Protein AF-A0A5E4K160-F1 (afdb_monomer_lite)

Radius of gyration: 15.58 Å; chains: 1; bounding box: 38×39×38 Å

pLDDT: mean 80.23, std 12.06, range [43.12, 95.62]

Foldseek 3Di:
DDFDFDDVLLVVLDPDPLLRQLLRLLVPDDPVLLVVLLVQKDFAPVCPVVLVVQCPSVLVVLQVVVCVVVVHRLVPDPCNVVVCVVVVVVSSSVSSCCLVCVVRMDGNDDDPSNVVSNVSSVVSSVVVVVVVVVVD

Structure (mmCIF, N/CA/C/O backbone):
data_AF-A0A5E4K160-F1
#
_entry.id   AF-A0A5E4K160-F1
#
loop_
_atom_site.group_PDB
_atom_site.id
_atom_site.type_symbol
_atom_site.label_atom_id
_atom_site.label_alt_id
_atom_site.label_comp_id
_atom_site.label_asym_id
_atom_site.label_entity_id
_atom_site.label_seq_id
_atom_site.pdbx_PDB_ins_code
_atom_site.Cartn_x
_atom_site.Cartn_y
_atom_site.Cartn_z
_atom_site.occupancy
_atom_site.B_iso_or_equiv
_atom_site.auth_seq_id
_atom_site.auth_comp_id
_atom_site.auth_asym_id
_atom_site.auth_atom_id
_atom_site.pdbx_PDB_model_num
ATOM 1 N N . MET A 1 1 ? -14.727 -10.915 -6.398 1.00 43.16 1 MET A N 1
ATOM 2 C CA . MET A 1 1 ? -13.375 -10.334 -6.444 1.00 43.16 1 MET A CA 1
ATOM 3 C C . MET A 1 1 ? -12.453 -11.527 -6.562 1.00 43.16 1 MET A C 1
ATOM 5 O O . MET A 1 1 ? -12.515 -12.377 -5.680 1.00 43.16 1 MET A O 1
ATOM 9 N N . ASP A 1 2 ? -11.751 -11.673 -7.682 1.00 43.12 2 ASP A N 1
ATOM 10 C CA . ASP A 1 2 ? -10.877 -12.828 -7.884 1.00 43.12 2 ASP A CA 1
ATOM 11 C C . ASP A 1 2 ? -9.589 -12.595 -7.101 1.00 43.12 2 ASP A C 1
ATOM 13 O O . ASP A 1 2 ? -8.883 -11.610 -7.314 1.00 43.12 2 ASP A O 1
ATOM 17 N N . TRP A 1 3 ? -9.346 -13.473 -6.134 1.00 46.91 3 TRP A N 1
ATOM 18 C CA . TRP A 1 3 ? -8.138 -13.482 -5.322 1.00 46.91 3 TRP A CA 1
ATOM 19 C C . TRP A 1 3 ? -6.921 -13.657 -6.238 1.00 46.91 3 TRP A C 1
ATOM 21 O O . TRP A 1 3 ? -6.831 -14.655 -6.951 1.00 46.91 3 TRP A O 1
ATOM 31 N N . GLN A 1 4 ? -5.999 -12.692 -6.235 1.00 55.22 4 GLN A N 1
ATOM 32 C CA . GLN A 1 4 ? -4.723 -12.825 -6.936 1.00 55.22 4 GLN A CA 1
ATOM 33 C C . GLN A 1 4 ? -3.639 -13.201 -5.933 1.00 55.22 4 GLN A C 1
ATOM 35 O O . GLN A 1 4 ? -3.325 -12.426 -5.030 1.00 55.22 4 GLN A O 1
ATOM 40 N N . GLU A 1 5 ? -3.081 -14.401 -6.093 1.00 57.75 5 GLU A N 1
ATOM 41 C CA . GLU A 1 5 ? -1.931 -14.824 -5.300 1.00 57.75 5 GLU A CA 1
ATOM 42 C C . GLU A 1 5 ? -0.719 -13.919 -5.574 1.00 57.75 5 GLU A C 1
ATOM 44 O O . GLU A 1 5 ? -0.521 -13.477 -6.714 1.00 57.75 5 GLU A O 1
ATOM 49 N N . PRO A 1 6 ? 0.114 -13.648 -4.553 1.00 59.38 6 PRO A N 1
ATOM 50 C CA . PRO A 1 6 ? 1.381 -12.978 -4.779 1.00 59.38 6 PRO A CA 1
ATOM 51 C C . PRO A 1 6 ? 2.303 -13.805 -5.686 1.00 59.38 6 PRO A C 1
ATOM 53 O O . PRO A 1 6 ? 2.296 -15.039 -5.621 1.00 59.38 6 PRO A O 1
ATOM 56 N N . THR A 1 7 ? 3.113 -13.135 -6.504 1.00 63.59 7 THR A N 1
ATOM 57 C CA . THR A 1 7 ? 4.166 -13.769 -7.310 1.00 63.59 7 THR A CA 1
ATOM 58 C C . THR A 1 7 ? 5.250 -14.357 -6.403 1.00 63.59 7 THR A C 1
ATOM 60 O O . THR A 1 7 ? 5.343 -14.030 -5.218 1.00 63.59 7 THR A O 1
ATOM 63 N N . GLU A 1 8 ? 6.081 -15.255 -6.931 1.00 59.84 8 GLU A N 1
ATOM 64 C CA . GLU A 1 8 ? 7.193 -15.822 -6.156 1.00 59.84 8 GLU A CA 1
ATOM 65 C C . GLU A 1 8 ? 8.239 -14.753 -5.801 1.00 59.84 8 GLU A C 1
ATOM 67 O O . GLU A 1 8 ? 8.885 -14.826 -4.757 1.00 59.84 8 GLU A O 1
ATOM 72 N N . GLU A 1 9 ? 8.361 -13.725 -6.632 1.00 55.88 9 GLU A N 1
ATOM 73 C CA . GLU A 1 9 ? 9.199 -12.547 -6.434 1.00 55.88 9 GLU A CA 1
ATOM 74 C C . GLU A 1 9 ? 8.654 -11.671 -5.297 1.00 55.88 9 GLU A C 1
ATOM 76 O O . GLU A 1 9 ? 9.397 -11.360 -4.362 1.00 55.88 9 GLU A O 1
ATOM 81 N N . GLU A 1 10 ? 7.342 -11.405 -5.278 1.00 56.53 10 GLU A N 1
ATOM 82 C CA . GLU A 1 10 ? 6.667 -10.740 -4.158 1.00 56.53 10 GLU A CA 1
ATOM 83 C C . GLU A 1 10 ? 6.849 -11.560 -2.871 1.00 56.53 10 GLU A C 1
ATOM 85 O O . GLU A 1 10 ? 7.246 -11.015 -1.846 1.00 56.53 10 GLU A O 1
ATOM 90 N N . LYS A 1 11 ? 6.672 -12.890 -2.916 1.00 60.19 11 LYS A N 1
ATOM 91 C CA . LYS A 1 11 ? 6.919 -13.787 -1.767 1.00 60.19 11 LYS A CA 1
ATOM 92 C C . LYS A 1 11 ? 8.364 -13.752 -1.269 1.00 60.19 11 LYS A C 1
ATOM 94 O O . LYS A 1 11 ? 8.580 -13.918 -0.072 1.00 60.19 11 LYS A O 1
ATOM 99 N N . ARG A 1 12 ? 9.350 -13.535 -2.144 1.00 57.12 12 ARG A N 1
ATOM 100 C CA . ARG A 1 12 ? 10.767 -13.380 -1.760 1.00 57.12 12 ARG A CA 1
ATOM 101 C C . ARG A 1 12 ? 11.065 -12.008 -1.157 1.00 57.12 12 ARG A C 1
ATOM 103 O O . ARG A 1 12 ? 11.932 -11.914 -0.288 1.00 57.12 12 ARG A O 1
ATOM 110 N N . ALA A 1 13 ? 10.365 -10.963 -1.597 1.00 54.47 13 ALA A N 1
ATOM 111 C CA . ALA A 1 13 ? 10.455 -9.624 -1.018 1.00 54.47 13 ALA A CA 1
ATOM 112 C C . ALA A 1 13 ? 9.730 -9.533 0.339 1.00 54.47 13 ALA A C 1
ATOM 114 O O . ALA A 1 13 ? 10.163 -8.810 1.242 1.00 54.47 13 ALA A O 1
ATOM 115 N N . ILE A 1 14 ? 8.659 -10.313 0.502 1.00 60.59 14 ILE A N 1
ATOM 116 C CA . ILE A 1 14 ? 7.897 -10.463 1.736 1.00 60.59 14 ILE A CA 1
ATOM 117 C C . ILE A 1 14 ? 8.751 -11.172 2.795 1.00 60.59 14 ILE A C 1
ATOM 119 O O . ILE A 1 14 ? 8.982 -12.378 2.760 1.00 60.59 14 ILE A O 1
ATOM 123 N N . ARG A 1 15 ? 9.210 -10.405 3.787 1.00 61.38 15 ARG A N 1
ATOM 124 C CA . ARG A 1 15 ? 9.994 -10.927 4.922 1.00 61.38 15 ARG A CA 1
ATOM 125 C C . ARG A 1 15 ? 9.122 -11.485 6.050 1.00 61.38 15 ARG A C 1
ATOM 127 O O . ARG A 1 15 ? 9.649 -12.115 6.964 1.00 61.38 15 ARG A O 1
ATOM 134 N N . ASP A 1 16 ? 7.815 -11.238 6.004 1.00 69.62 16 ASP A N 1
ATOM 135 C CA . ASP A 1 16 ? 6.841 -11.617 7.027 1.00 69.62 16 ASP A CA 1
ATOM 136 C C . ASP A 1 16 ? 5.608 -12.234 6.360 1.00 69.62 16 ASP A C 1
ATOM 138 O O . ASP A 1 16 ? 4.959 -11.584 5.546 1.00 69.62 16 ASP A O 1
ATOM 142 N N . SER A 1 17 ? 5.253 -13.477 6.704 1.00 68.69 17 SER A N 1
ATOM 143 C CA . SER A 1 17 ? 4.098 -14.165 6.097 1.00 68.69 17 SER A CA 1
ATOM 144 C C . SER A 1 17 ? 2.798 -13.369 6.225 1.00 68.69 17 SER A C 1
ATOM 146 O O . SER A 1 17 ? 1.931 -13.478 5.358 1.00 68.69 17 SER A O 1
ATOM 148 N N . ARG A 1 18 ? 2.719 -12.502 7.243 1.00 73.06 18 ARG A N 1
ATOM 149 C CA . ARG A 1 18 ? 1.585 -11.612 7.507 1.00 73.06 18 ARG A CA 1
ATOM 150 C C . ARG A 1 18 ? 1.382 -10.529 6.458 1.00 73.06 18 ARG A C 1
ATOM 152 O O . ARG A 1 18 ? 0.323 -9.909 6.404 1.00 73.06 18 ARG A O 1
ATOM 159 N N . ASP A 1 19 ? 2.374 -10.304 5.604 1.00 77.31 19 ASP A N 1
ATOM 160 C CA . ASP A 1 19 ? 2.267 -9.367 4.493 1.00 77.31 19 ASP A CA 1
ATOM 161 C C . ASP A 1 19 ? 1.507 -9.986 3.301 1.00 77.31 19 ASP A C 1
ATOM 163 O O . ASP A 1 19 ? 0.864 -9.252 2.553 1.00 77.31 19 ASP A O 1
ATOM 167 N N . ILE A 1 20 ? 1.506 -11.320 3.140 1.00 76.06 20 ILE A N 1
ATOM 168 C CA . ILE A 1 20 ? 0.861 -12.020 2.008 1.00 76.06 20 ILE A CA 1
ATOM 169 C C . ILE A 1 20 ? -0.628 -11.654 1.868 1.00 76.06 20 ILE A C 1
ATOM 171 O O . ILE A 1 20 ? -1.037 -11.274 0.766 1.00 76.06 20 ILE A O 1
ATOM 175 N N . PRO A 1 21 ? -1.457 -11.710 2.931 1.00 78.94 21 PRO A N 1
ATOM 176 C CA . PRO A 1 21 ? -2.871 -11.360 2.814 1.00 78.94 21 PRO A CA 1
ATOM 177 C C . PRO A 1 21 ? -3.094 -9.878 2.497 1.00 78.94 21 PRO A C 1
ATOM 179 O O . PRO A 1 21 ? -3.963 -9.549 1.692 1.00 78.94 21 PRO A O 1
ATOM 182 N N . ILE A 1 22 ? -2.289 -8.978 3.076 1.00 84.06 22 ILE A N 1
ATOM 183 C CA . ILE A 1 22 ? -2.366 -7.533 2.803 1.00 84.06 22 ILE A CA 1
ATOM 184 C C . ILE A 1 22 ? -2.096 -7.270 1.317 1.00 84.06 22 ILE A C 1
ATOM 186 O O . ILE A 1 22 ? -2.809 -6.506 0.665 1.00 84.06 22 ILE A O 1
ATOM 190 N N . ILE A 1 23 ? -1.081 -7.936 0.771 1.00 80.62 23 ILE A N 1
ATOM 191 C CA . ILE A 1 23 ? -0.674 -7.819 -0.630 1.00 80.62 23 ILE A CA 1
ATOM 192 C C . ILE A 1 23 ? -1.772 -8.322 -1.557 1.00 80.62 23 ILE A C 1
ATOM 194 O O . ILE A 1 23 ? -2.133 -7.624 -2.504 1.00 80.62 23 ILE A O 1
ATOM 198 N N . ALA A 1 24 ? -2.355 -9.481 -1.250 1.00 79.88 24 ALA A N 1
ATOM 199 C CA . ALA A 1 24 ? -3.468 -10.034 -2.013 1.00 79.88 24 ALA A CA 1
ATOM 200 C C . ALA A 1 24 ? -4.675 -9.078 -2.048 1.00 79.88 24 ALA A C 1
ATOM 202 O O . ALA A 1 24 ? -5.237 -8.847 -3.120 1.00 79.88 24 ALA A O 1
ATOM 203 N N . VAL A 1 25 ? -5.029 -8.455 -0.913 1.00 86.69 25 VAL A N 1
ATOM 204 C CA . VAL A 1 25 ? -6.098 -7.440 -0.857 1.00 86.69 25 VAL A CA 1
ATOM 205 C C . VAL A 1 25 ? -5.766 -6.260 -1.770 1.00 86.69 25 VAL A C 1
ATOM 207 O O . VAL A 1 25 ? -6.571 -5.910 -2.630 1.00 86.69 25 VAL A O 1
ATOM 210 N N . ILE A 1 26 ? -4.566 -5.683 -1.656 1.00 87.19 26 ILE A N 1
ATOM 211 C CA . ILE A 1 26 ? -4.149 -4.522 -2.464 1.00 87.19 26 ILE A CA 1
ATOM 212 C C . ILE A 1 26 ? -4.122 -4.847 -3.966 1.00 87.19 26 ILE A C 1
ATOM 214 O O . ILE A 1 26 ? -4.466 -3.990 -4.786 1.00 87.19 26 ILE A O 1
ATOM 218 N N . LYS A 1 27 ? -3.737 -6.071 -4.344 1.00 81.31 27 LYS A N 1
ATOM 219 C CA . LYS A 1 27 ? -3.755 -6.541 -5.740 1.00 81.31 27 LYS A CA 1
ATOM 220 C C . LYS A 1 27 ? -5.169 -6.788 -6.261 1.00 81.31 27 LYS A C 1
ATOM 222 O O . LYS A 1 27 ? -5.415 -6.558 -7.441 1.00 81.31 27 LYS A O 1
ATOM 227 N N . GLY A 1 28 ? -6.093 -7.197 -5.394 1.00 84.25 28 GLY A N 1
ATOM 228 C CA . GLY A 1 28 ? -7.511 -7.354 -5.725 1.00 84.25 28 GLY A CA 1
ATOM 229 C C . GLY A 1 28 ? -8.253 -6.031 -5.958 1.00 84.25 28 GLY A C 1
ATOM 230 O O . GLY A 1 28 ? -9.327 -6.032 -6.564 1.00 84.25 28 GLY A O 1
ATOM 231 N N . LEU A 1 29 ? -7.696 -4.900 -5.510 1.00 87.56 29 LEU A N 1
ATOM 232 C CA . LEU A 1 29 ? -8.261 -3.572 -5.750 1.00 87.56 29 LEU A CA 1
ATOM 233 C C . LEU A 1 29 ? -8.058 -3.125 -7.204 1.00 87.56 29 LEU A C 1
ATOM 235 O O . LEU A 1 29 ? -6.968 -3.235 -7.769 1.00 87.56 29 LEU A O 1
ATOM 239 N N . SER A 1 30 ? -9.094 -2.516 -7.785 1.00 88.69 30 SER A N 1
ATOM 240 C CA . SER A 1 30 ? -8.964 -1.822 -9.068 1.00 88.69 30 SER A CA 1
ATOM 241 C C . SER A 1 30 ? -8.040 -0.603 -8.937 1.00 88.69 30 SER A C 1
ATOM 243 O O . SER A 1 30 ? -7.845 -0.056 -7.849 1.00 88.69 30 SER A O 1
ATOM 245 N N . CYS A 1 31 ? -7.492 -0.114 -10.054 1.00 84.06 31 CYS A N 1
ATOM 246 C CA . CYS A 1 31 ? -6.714 1.132 -10.047 1.00 84.06 31 CYS A CA 1
ATOM 247 C C . CYS A 1 31 ? -7.519 2.330 -9.517 1.00 84.06 31 CYS A C 1
ATOM 249 O O . CYS A 1 31 ? -6.953 3.229 -8.903 1.00 84.06 31 CYS A O 1
ATOM 251 N N . GLU A 1 32 ? -8.830 2.349 -9.753 1.00 89.94 32 GLU A N 1
ATOM 252 C CA . GLU A 1 32 ? -9.730 3.399 -9.271 1.00 89.94 32 GLU A CA 1
ATOM 253 C C . GLU A 1 32 ? -9.910 3.319 -7.754 1.00 89.94 32 GLU A C 1
ATOM 255 O O . GLU A 1 32 ? -9.795 4.338 -7.074 1.00 89.94 32 GLU A O 1
ATOM 260 N N . ASP A 1 33 ? -10.104 2.110 -7.221 1.00 92.00 33 ASP A N 1
ATOM 261 C CA . ASP A 1 33 ? -10.221 1.872 -5.783 1.00 92.00 33 ASP A CA 1
ATOM 262 C C . ASP A 1 33 ? -8.926 2.232 -5.053 1.00 92.00 33 ASP A C 1
ATOM 264 O O . ASP A 1 33 ? -8.967 2.936 -4.044 1.00 92.00 33 ASP A O 1
ATOM 268 N N . ARG A 1 34 ? -7.768 1.796 -5.573 1.00 90.75 34 ARG A N 1
ATOM 269 C CA . ARG A 1 34 ? -6.461 2.115 -4.975 1.00 90.75 34 ARG A CA 1
ATOM 270 C C . ARG A 1 34 ? -6.241 3.613 -4.883 1.00 90.75 34 ARG A C 1
ATOM 272 O O . ARG A 1 34 ? -5.907 4.105 -3.806 1.00 90.75 34 ARG A O 1
ATOM 279 N N . LYS A 1 35 ? -6.502 4.333 -5.974 1.00 90.19 35 LYS A N 1
ATOM 280 C CA . LYS A 1 35 ? -6.392 5.789 -6.007 1.00 90.19 35 LYS A CA 1
ATOM 281 C C . LYS A 1 35 ? -7.348 6.452 -5.017 1.00 90.19 35 LYS A C 1
ATOM 283 O O . LYS A 1 35 ? -6.939 7.315 -4.246 1.00 90.19 35 LYS A O 1
ATOM 288 N N . LEU A 1 36 ? -8.610 6.029 -5.005 1.00 93.19 36 LEU A N 1
ATOM 289 C CA . LEU A 1 36 ? -9.627 6.583 -4.115 1.00 93.19 36 LEU A CA 1
ATOM 290 C C . LEU A 1 36 ? -9.261 6.385 -2.637 1.00 93.19 36 LEU A C 1
ATOM 292 O O . LEU A 1 36 ? -9.413 7.309 -1.835 1.00 93.19 36 LEU A O 1
ATOM 296 N N . ILE A 1 37 ? -8.734 5.213 -2.277 1.00 94.25 37 ILE A N 1
ATOM 297 C CA . ILE A 1 37 ? -8.247 4.941 -0.922 1.00 94.25 37 ILE A CA 1
ATOM 298 C C . ILE A 1 37 ? -7.005 5.785 -0.626 1.00 94.25 37 ILE A C 1
ATOM 300 O O . ILE A 1 37 ? -6.956 6.428 0.420 1.00 94.25 37 ILE A O 1
ATOM 304 N N . TYR A 1 38 ? -6.038 5.828 -1.545 1.00 92.75 38 TYR A N 1
ATOM 305 C CA . TYR A 1 38 ? -4.792 6.585 -1.409 1.00 92.75 38 TYR A CA 1
ATOM 306 C C . TYR A 1 38 ? -5.031 8.077 -1.152 1.00 92.75 38 TYR A C 1
ATOM 308 O O . TYR A 1 38 ? -4.390 8.657 -0.273 1.00 92.75 38 TYR A O 1
ATOM 316 N N . ASP A 1 39 ? -5.964 8.685 -1.886 1.00 93.25 39 ASP A N 1
ATOM 317 C CA . ASP A 1 39 ? -6.335 10.097 -1.742 1.00 93.25 39 ASP A CA 1
ATOM 318 C C . ASP A 1 39 ? -7.090 10.363 -0.424 1.00 93.25 39 ASP A C 1
ATOM 320 O O . ASP A 1 39 ? -7.080 11.478 0.104 1.00 93.25 39 ASP A O 1
ATOM 324 N N . SER A 1 40 ? -7.717 9.328 0.140 1.00 95.62 40 SER A N 1
ATOM 325 C CA . SER A 1 40 ? -8.513 9.399 1.369 1.00 95.62 40 SER A CA 1
ATOM 326 C C . SER A 1 40 ? -7.695 9.260 2.652 1.00 95.62 40 SER A C 1
ATOM 328 O O . SER A 1 40 ? -8.217 9.530 3.737 1.00 95.62 40 SER A O 1
ATOM 330 N N . ILE A 1 41 ? -6.423 8.870 2.545 1.00 94.75 41 ILE A N 1
ATOM 331 C CA . ILE A 1 41 ? -5.541 8.613 3.685 1.00 94.75 41 ILE A CA 1
ATOM 332 C C . ILE A 1 41 ? -4.213 9.366 3.564 1.00 94.75 41 ILE A C 1
AT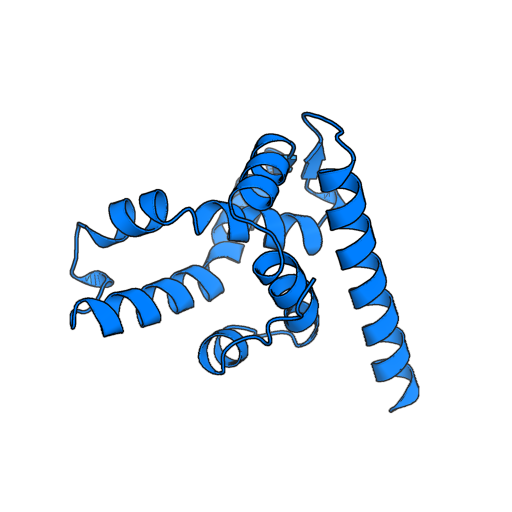OM 334 O O . ILE A 1 41 ? -3.720 9.663 2.473 1.00 94.75 41 ILE A O 1
ATOM 338 N N . ALA A 1 42 ? -3.590 9.650 4.700 1.00 94.06 42 ALA A N 1
ATOM 339 C CA . ALA A 1 42 ? -2.213 10.123 4.760 1.00 94.06 42 ALA A CA 1
ATOM 340 C C . ALA A 1 42 ? -1.460 9.490 5.920 1.00 94.06 42 ALA A C 1
ATOM 342 O O . ALA A 1 42 ? -2.052 9.095 6.917 1.00 94.06 42 ALA A O 1
ATOM 343 N N . VAL A 1 43 ? -0.141 9.410 5.785 1.00 93.25 43 VAL A N 1
ATOM 344 C CA . VAL A 1 43 ? 0.726 9.061 6.907 1.00 93.25 43 VAL A CA 1
ATOM 345 C C . VAL A 1 43 ? 0.791 10.279 7.822 1.00 93.25 43 VAL A C 1
ATOM 347 O O . VAL A 1 43 ? 0.948 11.403 7.342 1.00 93.25 43 VAL A O 1
ATOM 350 N N . LYS A 1 44 ? 0.627 10.086 9.135 1.00 95.31 44 LYS A N 1
ATOM 351 C CA . LYS A 1 44 ? 0.810 11.200 10.073 1.00 95.31 44 LYS A CA 1
ATOM 352 C C . LYS A 1 44 ? 2.259 11.675 9.996 1.00 95.31 44 LYS A C 1
ATOM 354 O O . LYS A 1 44 ? 3.176 10.860 9.905 1.00 95.31 44 LYS A O 1
ATOM 359 N N . SER A 1 45 ? 2.463 12.988 10.041 1.00 93.50 45 SER A N 1
ATOM 360 C CA . SER A 1 45 ? 3.758 13.623 9.760 1.00 93.50 45 SER A CA 1
ATOM 361 C C . SER A 1 45 ? 4.941 13.055 10.560 1.00 93.50 45 SER A C 1
ATOM 363 O O . SER A 1 45 ? 6.048 12.936 10.038 1.00 93.50 45 SER A O 1
ATOM 365 N N . GLU A 1 46 ? 4.709 12.641 11.805 1.00 95.44 46 GLU A N 1
ATOM 366 C CA . GLU A 1 46 ? 5.703 12.051 12.702 1.00 95.44 46 GLU A CA 1
ATOM 367 C C . GLU A 1 46 ? 6.200 10.665 12.251 1.00 95.44 46 GLU A C 1
ATOM 369 O O . GLU A 1 46 ? 7.260 10.221 12.695 1.00 95.44 46 GLU A O 1
ATOM 374 N N . TYR A 1 47 ? 5.478 10.002 11.343 1.00 93.62 47 TYR A N 1
ATOM 375 C CA . TYR A 1 47 ? 5.809 8.680 10.809 1.00 93.62 47 TYR A CA 1
ATOM 376 C C . TYR A 1 47 ? 6.296 8.704 9.355 1.00 93.62 47 TYR A C 1
ATOM 378 O O . TYR A 1 47 ? 6.654 7.655 8.829 1.00 93.62 47 TYR A O 1
ATOM 386 N N . GLU A 1 48 ? 6.398 9.867 8.706 1.00 87.69 48 GLU A N 1
ATOM 387 C CA . GLU A 1 48 ? 6.855 9.971 7.307 1.00 87.69 48 GLU A CA 1
ATOM 388 C C . GLU A 1 48 ? 8.248 9.348 7.093 1.00 87.69 48 GLU A C 1
ATOM 390 O O . GLU A 1 48 ? 8.481 8.623 6.130 1.00 87.69 48 GLU A O 1
ATOM 395 N N . THR A 1 49 ? 9.178 9.539 8.036 1.00 85.94 49 THR A N 1
ATOM 396 C CA . THR A 1 49 ? 10.521 8.928 7.943 1.00 85.94 49 THR A CA 1
ATOM 397 C C . THR A 1 49 ? 10.481 7.400 8.044 1.00 85.94 49 THR A C 1
ATOM 399 O O . THR A 1 49 ? 11.290 6.716 7.420 1.00 85.94 49 THR A O 1
ATOM 402 N N . ASP A 1 50 ? 9.567 6.859 8.846 1.00 85.44 50 ASP A N 1
ATOM 403 C CA . ASP A 1 50 ? 9.373 5.416 8.994 1.00 85.44 50 ASP A CA 1
ATOM 404 C C . ASP A 1 50 ? 8.698 4.826 7.749 1.00 85.44 50 ASP A C 1
ATOM 406 O O . ASP A 1 50 ? 9.180 3.843 7.185 1.00 85.44 50 ASP A O 1
ATOM 410 N N . PHE A 1 51 ? 7.664 5.499 7.238 1.00 85.25 51 PHE A N 1
ATOM 411 C CA . PHE A 1 51 ? 7.015 5.160 5.976 1.00 85.25 51 PHE A CA 1
ATOM 412 C C . PHE A 1 51 ? 8.024 5.038 4.832 1.00 85.25 51 PHE A C 1
ATOM 414 O O . PHE A 1 51 ? 8.047 4.001 4.172 1.00 85.25 51 PHE A O 1
ATOM 421 N N . MET A 1 52 ? 8.919 6.016 4.655 1.00 79.00 52 MET A N 1
ATOM 422 C CA . MET A 1 52 ? 9.946 5.971 3.603 1.00 79.00 52 MET A CA 1
ATOM 423 C C . MET A 1 52 ? 10.866 4.744 3.703 1.00 79.00 52 MET A C 1
ATOM 425 O O . MET A 1 52 ? 11.239 4.177 2.681 1.00 79.00 52 MET A O 1
ATOM 429 N N . LYS A 1 53 ? 11.194 4.279 4.915 1.00 75.50 53 LYS A N 1
ATOM 430 C CA . LYS A 1 53 ? 12.022 3.071 5.119 1.00 75.50 53 LYS A CA 1
ATOM 431 C C . LYS A 1 53 ? 11.274 1.776 4.816 1.00 75.50 53 LYS A C 1
ATOM 433 O O . LYS A 1 53 ? 11.887 0.766 4.494 1.00 75.50 53 LYS A O 1
ATOM 438 N N . THR A 1 54 ? 9.950 1.800 4.919 1.00 69.88 54 THR A N 1
ATOM 439 C CA . THR A 1 54 ? 9.100 0.619 4.708 1.00 69.88 54 THR A CA 1
ATOM 440 C C . THR A 1 54 ? 8.848 0.348 3.217 1.00 69.88 54 THR A C 1
ATOM 442 O O . THR A 1 54 ? 8.267 -0.674 2.862 1.00 69.88 54 THR A O 1
ATOM 445 N N . GLN A 1 55 ? 9.297 1.249 2.333 1.00 68.69 55 GLN A N 1
ATOM 446 C CA . GLN A 1 55 ? 9.109 1.164 0.881 1.00 68.69 55 GLN A CA 1
ATOM 447 C C . GLN A 1 55 ? 10.064 0.175 0.191 1.00 68.69 55 GLN A C 1
ATOM 449 O O . GLN A 1 55 ? 9.786 -0.237 -0.933 1.00 68.69 55 GLN A O 1
ATOM 454 N N . GLU A 1 56 ? 11.163 -0.226 0.845 1.00 64.06 56 GLU A N 1
ATOM 455 C CA . GLU A 1 56 ? 12.237 -1.015 0.217 1.00 64.06 56 GLU A CA 1
ATOM 456 C C . GLU A 1 56 ? 11.757 -2.310 -0.465 1.00 64.06 56 GLU A C 1
ATOM 458 O O . GLU A 1 56 ? 12.075 -2.484 -1.639 1.00 64.06 56 GLU A O 1
ATOM 463 N N . PRO A 1 57 ? 10.958 -3.198 0.164 1.00 66.06 57 PRO A N 1
ATOM 464 C CA . PRO A 1 57 ? 10.637 -4.497 -0.439 1.00 66.06 57 PRO A CA 1
ATOM 465 C C . PRO A 1 57 ? 9.882 -4.393 -1.766 1.00 66.06 57 PRO A C 1
ATOM 467 O O . PRO A 1 57 ? 10.090 -5.191 -2.672 1.00 66.06 57 PRO A O 1
ATOM 470 N N . TRP A 1 58 ? 9.023 -3.388 -1.895 1.00 67.44 58 TRP A N 1
ATOM 471 C CA . TRP A 1 58 ? 8.206 -3.213 -3.085 1.00 67.44 58 TRP A CA 1
ATOM 472 C C . TRP A 1 58 ? 8.884 -2.397 -4.182 1.00 67.44 58 TRP A C 1
ATOM 474 O O . TRP A 1 58 ? 8.613 -2.600 -5.364 1.00 67.44 58 TRP A O 1
ATOM 484 N N . ILE A 1 59 ? 9.772 -1.475 -3.800 1.00 71.62 59 ILE A N 1
ATOM 485 C CA . ILE A 1 59 ? 10.675 -0.834 -4.756 1.00 71.62 59 ILE A CA 1
ATOM 486 C C . ILE A 1 59 ? 11.532 -1.910 -5.427 1.00 71.62 59 ILE A C 1
ATOM 488 O O . ILE A 1 59 ? 11.704 -1.861 -6.639 1.00 71.62 59 ILE A O 1
ATOM 492 N N . GLU A 1 60 ? 12.030 -2.895 -4.673 1.00 72.62 60 GLU A N 1
ATOM 493 C CA . GLU A 1 60 ? 12.818 -4.004 -5.227 1.00 72.62 60 GLU A CA 1
ATOM 494 C C . GLU A 1 60 ? 11.999 -4.932 -6.144 1.00 72.62 60 GLU A C 1
ATOM 496 O O . GLU A 1 60 ? 12.496 -5.355 -7.191 1.00 72.62 60 GLU A O 1
ATOM 501 N N . ASP A 1 61 ? 10.730 -5.195 -5.820 1.00 72.25 61 ASP A N 1
ATOM 502 C CA . ASP A 1 61 ? 9.823 -5.940 -6.708 1.00 72.25 61 ASP A CA 1
ATOM 503 C C . ASP A 1 61 ? 9.585 -5.188 -8.029 1.00 72.25 61 ASP A C 1
ATOM 505 O O . ASP A 1 61 ? 9.790 -5.728 -9.119 1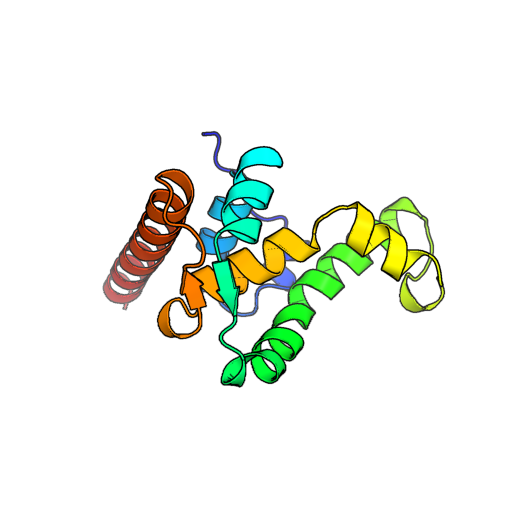.00 72.25 61 ASP A O 1
ATOM 509 N N . PHE A 1 62 ? 9.283 -3.887 -7.951 1.00 77.06 62 PHE A N 1
ATOM 510 C CA . PHE A 1 62 ? 9.116 -3.070 -9.151 1.00 77.06 62 PHE A CA 1
ATOM 511 C C . PHE A 1 62 ? 10.416 -2.932 -9.951 1.00 77.06 62 PHE A C 1
ATOM 513 O O . PHE A 1 62 ? 10.371 -2.961 -11.178 1.00 77.06 62 PHE A O 1
ATOM 520 N N . LYS A 1 63 ? 11.578 -2.824 -9.294 1.00 78.69 63 LYS A N 1
ATOM 521 C CA . LYS A 1 63 ? 12.893 -2.867 -9.955 1.00 78.69 63 LYS A CA 1
ATOM 522 C C . LYS A 1 63 ? 13.075 -4.157 -10.742 1.00 78.69 63 LYS A C 1
ATOM 524 O O . LYS A 1 63 ? 13.493 -4.101 -11.894 1.00 78.69 63 LYS A O 1
ATOM 529 N N . THR A 1 64 ? 12.732 -5.294 -10.147 1.00 78.44 64 THR A N 1
ATOM 530 C CA . THR A 1 64 ? 12.840 -6.602 -10.803 1.00 78.44 64 THR A CA 1
ATOM 531 C C . THR A 1 64 ? 11.954 -6.646 -12.047 1.00 78.44 64 THR A C 1
ATOM 533 O O . THR A 1 64 ? 12.458 -6.836 -13.153 1.00 78.44 64 THR A O 1
ATOM 536 N N . TYR A 1 65 ? 10.662 -6.341 -11.901 1.00 77.81 65 TYR A N 1
ATOM 537 C CA . TYR A 1 65 ? 9.712 -6.317 -13.019 1.00 77.81 65 TYR A CA 1
ATOM 538 C C . TYR A 1 65 ? 10.094 -5.310 -14.115 1.00 77.81 65 TYR A C 1
ATOM 540 O O . TYR A 1 65 ? 9.999 -5.591 -15.314 1.00 77.81 65 TYR A O 1
ATOM 548 N N . TRP A 1 66 ? 10.515 -4.107 -13.725 1.00 86.56 66 TRP A N 1
ATOM 549 C CA . TRP A 1 66 ? 10.929 -3.072 -14.665 1.00 86.56 66 TRP A CA 1
ATOM 550 C C . TRP A 1 66 ? 12.175 -3.511 -15.435 1.00 86.56 66 TRP A C 1
ATOM 552 O O . TRP A 1 66 ? 12.198 -3.383 -16.660 1.00 86.56 66 TRP A O 1
ATOM 562 N N . GLY A 1 67 ? 13.170 -4.074 -14.742 1.00 85.62 67 GLY A N 1
ATOM 563 C CA . GLY A 1 67 ? 14.414 -4.536 -15.350 1.00 85.62 67 GLY A CA 1
ATOM 564 C C . GLY A 1 67 ? 14.227 -5.733 -16.279 1.00 85.62 67 GLY A C 1
ATOM 565 O O . GLY A 1 67 ? 14.862 -5.792 -17.332 1.00 85.62 67 GLY A O 1
ATOM 566 N N . GLU A 1 68 ? 13.302 -6.641 -15.962 1.00 83.31 68 GLU A N 1
ATOM 567 C CA . GLU A 1 68 ? 12.904 -7.733 -16.858 1.00 83.31 68 GLU A CA 1
ATOM 568 C C . GLU A 1 68 ? 12.278 -7.211 -18.158 1.00 83.31 68 GLU A C 1
ATOM 570 O O . GLU A 1 68 ? 12.638 -7.681 -19.238 1.00 83.31 68 GLU A O 1
ATOM 575 N N . ASN A 1 69 ? 11.396 -6.210 -18.069 1.00 83.75 69 ASN A N 1
ATOM 576 C CA . ASN A 1 69 ? 10.720 -5.632 -19.234 1.00 83.75 69 ASN A CA 1
ATOM 577 C C . ASN A 1 69 ? 11.628 -4.763 -20.111 1.00 83.75 69 ASN A C 1
ATOM 579 O O . ASN A 1 69 ? 11.486 -4.768 -21.332 1.00 83.75 69 ASN A O 1
ATOM 583 N N . HIS A 1 70 ? 12.536 -4.002 -19.500 1.00 83.25 70 HIS A N 1
ATOM 584 C CA . HIS A 1 70 ? 13.416 -3.070 -20.212 1.00 83.25 70 HIS A CA 1
ATOM 585 C C . HIS A 1 70 ? 14.784 -3.678 -20.541 1.00 83.25 70 HIS A C 1
ATOM 587 O O . HIS A 1 70 ? 15.586 -3.045 -21.226 1.00 83.25 70 HIS A O 1
ATOM 593 N N . HIS A 1 71 ? 15.051 -4.905 -20.078 1.00 88.00 71 HIS A N 1
ATOM 594 C CA . HIS A 1 71 ? 16.340 -5.593 -20.205 1.00 88.00 71 HIS A CA 1
ATOM 595 C C . HIS A 1 71 ? 17.525 -4.739 -19.725 1.00 88.00 71 HIS A C 1
ATOM 597 O O . HIS A 1 71 ? 18.609 -4.762 -20.312 1.00 88.00 71 HIS A O 1
ATOM 603 N N . GLN A 1 72 ? 17.309 -3.974 -18.656 1.00 86.62 72 GLN A N 1
ATOM 604 C CA . GLN A 1 72 ? 18.255 -2.999 -18.123 1.00 86.62 72 GLN A CA 1
ATOM 605 C C . GLN A 1 72 ? 18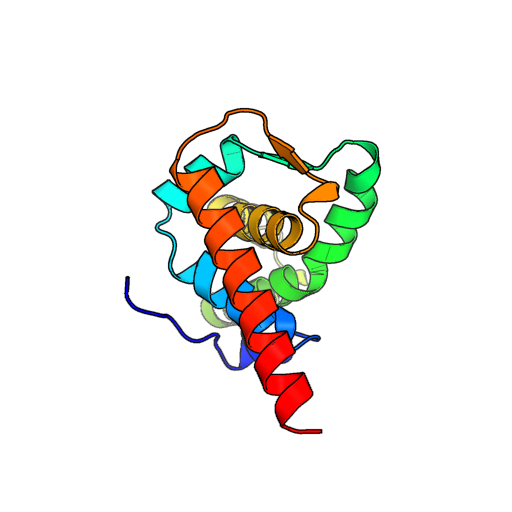.204 -2.999 -16.593 1.00 86.62 72 GLN A C 1
ATOM 607 O O . GLN A 1 72 ? 17.135 -3.173 -16.015 1.00 86.62 72 GLN A O 1
ATOM 612 N N . ASP A 1 73 ? 19.344 -2.771 -15.930 1.00 85.31 73 ASP A N 1
ATOM 613 C CA . ASP A 1 73 ? 19.354 -2.516 -14.486 1.00 85.31 73 ASP A CA 1
ATOM 614 C C . ASP A 1 73 ? 18.639 -1.177 -14.203 1.00 85.31 73 ASP A C 1
ATOM 616 O O . ASP A 1 73 ? 19.076 -0.128 -14.697 1.00 85.31 73 ASP A O 1
ATOM 620 N N . PRO A 1 74 ? 17.548 -1.170 -13.419 1.00 82.06 74 PRO A N 1
ATOM 621 C CA . PRO A 1 74 ? 16.824 0.057 -13.104 1.00 82.06 74 PRO A CA 1
ATOM 622 C C . PRO A 1 74 ? 17.668 1.087 -12.345 1.00 82.06 74 PRO A C 1
ATOM 624 O O . PRO A 1 74 ? 17.376 2.280 -12.409 1.00 82.06 74 PRO A O 1
ATOM 627 N N . SER A 1 75 ? 18.723 0.650 -11.649 1.00 82.19 75 SER A N 1
ATOM 628 C CA . SER A 1 75 ? 19.658 1.523 -10.924 1.00 82.19 75 SER A CA 1
ATOM 629 C C . SER A 1 75 ? 20.469 2.417 -11.865 1.00 82.19 75 SER A C 1
ATOM 631 O O . SER A 1 75 ? 20.903 3.498 -11.464 1.00 82.19 75 SER A O 1
ATOM 633 N N . ASP A 1 76 ? 20.626 1.987 -13.118 1.00 83.31 76 ASP A N 1
ATOM 634 C CA . ASP A 1 76 ? 21.356 2.699 -14.165 1.00 83.31 76 ASP A CA 1
ATOM 635 C C . ASP A 1 76 ? 20.431 3.558 -15.047 1.00 83.31 76 ASP A C 1
ATOM 637 O O . ASP A 1 76 ? 20.898 4.224 -15.975 1.00 83.31 76 ASP A O 1
ATOM 641 N N . SER A 1 77 ? 19.115 3.555 -14.785 1.00 80.44 77 SER A N 1
ATOM 642 C CA . SER A 1 77 ? 18.128 4.287 -15.582 1.00 80.44 77 SER A CA 1
ATOM 643 C C . SER A 1 77 ? 17.588 5.526 -14.857 1.00 80.44 77 SER A C 1
ATOM 645 O O . SER A 1 77 ? 16.896 5.396 -13.844 1.00 80.44 77 SER A O 1
ATOM 647 N N . PRO A 1 78 ? 17.784 6.746 -15.396 1.00 82.06 78 PRO A N 1
ATOM 648 C CA . PRO A 1 78 ? 17.115 7.939 -14.877 1.00 82.06 78 PRO A CA 1
ATOM 649 C C . PRO A 1 78 ? 15.589 7.909 -15.094 1.00 82.06 78 PRO A C 1
ATOM 651 O O . PRO A 1 78 ? 14.869 8.708 -14.495 1.00 82.06 78 PRO A O 1
ATOM 654 N N . GLU A 1 79 ? 15.085 7.002 -15.936 1.00 83.06 79 GLU A N 1
ATOM 655 C CA . GLU A 1 79 ? 13.665 6.870 -16.279 1.00 83.06 79 GLU A CA 1
ATOM 656 C C . GLU A 1 79 ? 12.895 6.037 -15.246 1.00 83.06 79 GLU A C 1
ATOM 658 O O . GLU A 1 79 ? 11.706 6.281 -15.042 1.00 83.06 79 GLU A O 1
ATOM 663 N N . PHE A 1 80 ? 13.581 5.156 -14.503 1.00 83.88 80 PHE A N 1
ATOM 664 C CA . PHE A 1 80 ? 12.970 4.277 -13.500 1.00 83.88 80 PHE A CA 1
ATOM 665 C C . PHE A 1 80 ? 12.094 5.038 -12.498 1.00 83.88 80 PHE A C 1
ATOM 667 O O . PHE A 1 80 ? 10.963 4.644 -12.225 1.00 83.88 80 PHE A O 1
ATOM 674 N N . GLY A 1 81 ? 12.595 6.160 -11.968 1.00 78.19 81 GLY A N 1
ATOM 675 C CA . GLY A 1 81 ? 11.854 6.961 -10.992 1.00 78.19 81 GLY A CA 1
ATOM 676 C C . GLY A 1 81 ? 10.561 7.547 -11.565 1.00 78.19 81 GLY A C 1
ATOM 677 O O . GLY A 1 81 ? 9.533 7.548 -10.889 1.00 78.19 81 GLY A O 1
ATOM 678 N N . ASN A 1 82 ? 10.586 7.998 -12.821 1.00 81.19 82 ASN A N 1
ATOM 679 C CA . ASN A 1 82 ? 9.391 8.507 -13.493 1.00 81.19 82 ASN A CA 1
ATOM 680 C C . ASN A 1 82 ? 8.412 7.374 -13.801 1.00 81.19 82 ASN A C 1
ATOM 682 O O . ASN A 1 82 ? 7.218 7.525 -13.554 1.00 81.19 82 ASN A O 1
ATOM 686 N N . ASP A 1 83 ? 8.900 6.232 -14.279 1.00 80.19 83 ASP A N 1
ATOM 687 C CA . ASP A 1 83 ? 8.069 5.068 -14.587 1.00 80.19 83 ASP A CA 1
ATOM 688 C C . ASP A 1 83 ? 7.407 4.487 -13.342 1.00 80.19 83 ASP A C 1
ATOM 690 O O . ASP A 1 83 ? 6.239 4.107 -13.382 1.00 80.19 83 ASP A O 1
ATOM 694 N N . PHE A 1 84 ? 8.112 4.490 -12.215 1.00 77.50 84 PHE A N 1
ATOM 695 C CA . PHE A 1 84 ? 7.586 4.083 -10.919 1.00 77.50 84 PHE A CA 1
ATOM 696 C C . PHE A 1 84 ? 6.477 4.999 -10.398 1.00 77.50 84 PHE A C 1
ATOM 698 O O . PHE A 1 84 ? 5.489 4.552 -9.813 1.00 77.50 84 PHE A O 1
ATOM 705 N N . VAL A 1 85 ? 6.619 6.307 -10.611 1.00 71.88 85 VAL A N 1
ATOM 706 C CA . VAL A 1 85 ? 5.553 7.255 -10.283 1.00 71.88 85 VAL A CA 1
ATOM 707 C C . VAL A 1 85 ? 4.380 7.065 -11.249 1.00 71.88 85 VAL A C 1
ATOM 709 O O . VAL A 1 85 ? 3.231 6.986 -10.824 1.00 71.88 85 VAL A O 1
ATOM 712 N N . ASN A 1 86 ? 4.644 6.919 -12.545 1.00 72.94 86 ASN A N 1
ATOM 713 C CA . ASN A 1 86 ? 3.609 6.780 -13.570 1.00 72.94 86 ASN A CA 1
ATOM 714 C C . ASN A 1 86 ? 2.830 5.461 -13.475 1.00 72.94 86 ASN A C 1
ATOM 716 O O . ASN A 1 86 ? 1.637 5.436 -13.785 1.00 72.94 86 ASN A O 1
ATOM 720 N N . SER A 1 87 ? 3.467 4.386 -13.009 1.00 68.81 87 SER A N 1
ATOM 721 C CA . SER A 1 87 ? 2.833 3.083 -12.786 1.00 68.81 87 SER A CA 1
ATOM 722 C C . SER A 1 87 ? 1.826 3.099 -11.633 1.00 68.81 87 SER A C 1
ATOM 724 O O . SER A 1 87 ? 1.016 2.181 -11.514 1.00 68.81 87 SER A O 1
ATOM 726 N N . ARG A 1 88 ? 1.837 4.160 -10.810 1.00 72.06 88 ARG A N 1
ATOM 727 C CA . ARG A 1 88 ? 1.024 4.297 -9.592 1.00 72.06 88 ARG A CA 1
ATOM 728 C C . ARG A 1 88 ? 1.281 3.209 -8.557 1.00 72.06 88 ARG A C 1
ATOM 730 O O . ARG A 1 88 ? 0.487 3.020 -7.637 1.00 72.06 88 ARG A O 1
ATOM 737 N N . GLU A 1 89 ? 2.424 2.539 -8.647 1.00 70.94 89 GLU A N 1
ATOM 738 C CA . GLU A 1 89 ? 2.856 1.583 -7.628 1.00 70.94 89 GLU A CA 1
ATOM 739 C C . GLU A 1 89 ? 3.062 2.284 -6.274 1.00 70.94 89 GLU A C 1
ATOM 741 O O . GLU A 1 89 ? 2.788 1.699 -5.227 1.00 70.94 89 GLU A O 1
ATOM 746 N N . TYR A 1 90 ? 3.366 3.591 -6.285 1.00 72.56 90 TYR A N 1
ATOM 747 C CA . TYR A 1 90 ? 3.393 4.435 -5.085 1.00 72.56 90 TYR A CA 1
ATOM 748 C C . TYR A 1 90 ? 2.090 4.412 -4.265 1.00 72.56 90 TYR A C 1
ATOM 750 O O . TYR A 1 90 ? 2.132 4.587 -3.043 1.00 72.56 90 TYR A O 1
ATOM 758 N N . GLU A 1 91 ? 0.936 4.175 -4.902 1.00 84.38 91 GLU A N 1
ATOM 759 C CA . GLU A 1 91 ? -0.346 4.048 -4.204 1.00 84.38 91 GLU A CA 1
ATOM 760 C C . GLU A 1 91 ? -0.353 2.784 -3.337 1.00 84.38 91 GLU A C 1
ATOM 762 O O . GLU A 1 91 ? -0.745 2.829 -2.168 1.00 84.38 91 GLU A O 1
ATOM 767 N N . ARG A 1 92 ? 0.165 1.669 -3.872 1.00 82.19 92 ARG A N 1
ATOM 768 C CA . ARG A 1 92 ? 0.217 0.378 -3.173 1.00 82.19 92 ARG A CA 1
ATOM 769 C C . ARG A 1 92 ? 1.056 0.453 -1.903 1.00 82.19 92 ARG A C 1
ATOM 771 O O . ARG A 1 92 ? 0.662 -0.147 -0.908 1.00 82.19 92 ARG A O 1
ATOM 778 N N . PHE A 1 93 ? 2.144 1.229 -1.878 1.00 83.00 93 PHE A N 1
ATOM 779 C CA . PHE A 1 93 ? 2.988 1.325 -0.674 1.00 83.00 93 PHE A CA 1
ATOM 780 C C . PHE A 1 93 ? 2.292 2.023 0.472 1.00 83.00 93 PHE A C 1
ATOM 782 O O . PHE A 1 93 ? 2.384 1.564 1.609 1.00 83.00 93 PHE A O 1
ATOM 789 N N . ARG A 1 94 ? 1.587 3.127 0.197 1.00 87.06 94 ARG A N 1
ATOM 790 C CA . ARG A 1 94 ? 0.840 3.807 1.257 1.00 87.06 94 ARG A CA 1
ATOM 791 C C . ARG A 1 94 ? -0.287 2.917 1.765 1.00 87.06 94 ARG A C 1
ATOM 793 O O . ARG A 1 94 ? -0.492 2.869 2.970 1.00 87.06 94 ARG A O 1
ATOM 800 N N . LEU A 1 95 ? -0.975 2.197 0.878 1.00 90.75 95 LEU A N 1
ATOM 801 C CA . LEU A 1 95 ? -2.011 1.237 1.268 1.00 90.75 95 LEU A CA 1
ATOM 802 C C . LEU A 1 95 ? -1.432 0.103 2.127 1.00 90.75 95 LEU A C 1
ATOM 804 O O . LEU A 1 95 ? -1.984 -0.204 3.178 1.00 90.75 95 LEU A O 1
ATOM 808 N N . TYR A 1 96 ? -0.295 -0.467 1.732 1.00 87.94 96 TYR A N 1
ATOM 809 C CA . TYR A 1 96 ? 0.397 -1.505 2.495 1.00 87.94 96 TYR A CA 1
ATOM 810 C C . TYR A 1 96 ? 0.833 -1.003 3.878 1.00 87.94 96 TYR A C 1
ATOM 812 O O . TYR A 1 96 ? 0.537 -1.635 4.892 1.00 87.94 96 TYR A O 1
ATOM 820 N N . TYR A 1 97 ? 1.467 0.171 3.938 1.00 88.31 97 TYR A N 1
ATOM 821 C CA . TYR A 1 97 ? 1.861 0.797 5.199 1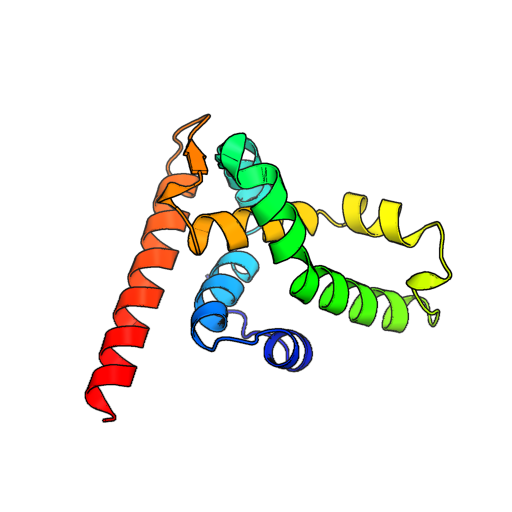.00 88.31 97 TYR A CA 1
ATOM 822 C C . TYR A 1 97 ? 0.647 1.080 6.090 1.00 88.31 97 TYR A C 1
ATOM 824 O O . TYR A 1 97 ? 0.679 0.812 7.288 1.00 88.31 97 TYR A O 1
ATOM 832 N N . ALA A 1 98 ? -0.445 1.562 5.495 1.00 91.31 98 ALA A N 1
ATOM 833 C CA . ALA A 1 98 ? -1.686 1.838 6.198 1.00 91.31 98 ALA A CA 1
ATOM 834 C C . ALA A 1 98 ? -2.329 0.578 6.780 1.00 91.31 98 ALA A C 1
ATOM 836 O O . ALA A 1 98 ? -2.750 0.596 7.932 1.00 91.31 98 ALA A O 1
ATOM 837 N N . ALA A 1 99 ? -2.361 -0.517 6.023 1.00 89.94 99 ALA A N 1
ATOM 838 C CA . ALA A 1 99 ? -2.873 -1.798 6.499 1.00 89.94 99 ALA A CA 1
ATOM 839 C C . ALA A 1 99 ? -2.028 -2.368 7.650 1.00 89.94 99 ALA A C 1
ATOM 841 O O . ALA A 1 99 ? -2.564 -2.926 8.604 1.00 89.94 99 ALA A O 1
ATOM 842 N N . LYS A 1 100 ? -0.701 -2.199 7.591 1.00 86.06 100 LYS A N 1
ATOM 843 C CA . LYS A 1 100 ? 0.222 -2.698 8.620 1.00 86.06 100 LYS A CA 1
ATOM 844 C C . LYS A 1 100 ? 0.230 -1.839 9.888 1.00 86.06 100 LYS A C 1
ATOM 846 O O . LYS A 1 100 ? 0.465 -2.348 10.985 1.00 86.06 100 LYS A O 1
ATOM 851 N N . HIS A 1 101 ? 0.004 -0.538 9.734 1.00 89.81 101 HIS A N 1
ATOM 852 C CA . HIS A 1 101 ? 0.105 0.460 10.795 1.00 89.81 101 HIS A CA 1
ATOM 853 C C . HIS A 1 101 ? -1.081 1.440 10.768 1.00 89.81 101 HIS A C 1
ATOM 855 O O . HIS A 1 101 ? -0.881 2.643 10.573 1.00 89.81 101 HIS A O 1
ATOM 861 N N . PRO A 1 102 ? -2.326 0.965 10.967 1.00 91.31 102 PRO A N 1
ATOM 862 C CA . PRO A 1 102 ? -3.516 1.814 10.869 1.00 91.31 102 PRO A CA 1
ATOM 863 C C . PRO A 1 102 ? -3.519 2.947 11.908 1.00 91.31 102 PRO A C 1
ATOM 865 O O . PRO A 1 102 ? -4.048 4.027 11.658 1.00 91.31 102 PRO A O 1
ATOM 868 N N . ASP A 1 103 ? -2.855 2.750 13.049 1.00 92.44 103 ASP A N 1
ATOM 869 C CA . ASP A 1 103 ? -2.652 3.758 14.093 1.00 92.44 103 ASP A CA 1
ATOM 870 C C . ASP A 1 103 ? -1.778 4.946 13.646 1.00 92.44 103 ASP A C 1
ATOM 872 O O . ASP A 1 103 ? -1.847 6.027 14.242 1.00 92.44 103 ASP A O 1
ATOM 876 N N . ARG A 1 104 ? -0.991 4.779 12.576 1.00 94.50 104 ARG A N 1
ATOM 877 C CA . ARG A 1 104 ? -0.070 5.787 12.016 1.00 94.50 104 ARG A CA 1
ATOM 878 C C . ARG A 1 104 ? -0.667 6.576 10.854 1.00 94.50 104 ARG A C 1
ATOM 880 O O . ARG A 1 104 ? 0.014 7.418 10.269 1.00 94.50 104 ARG A O 1
ATOM 887 N N . ILE A 1 105 ? -1.932 6.320 10.534 1.00 94.94 105 ILE A N 1
ATOM 888 C CA . ILE A 1 105 ? -2.642 6.927 9.412 1.00 94.94 105 ILE A CA 1
ATOM 889 C C . ILE A 1 105 ? -3.635 7.979 9.901 1.00 94.94 105 ILE A C 1
ATOM 891 O O . ILE A 1 105 ? -4.306 7.824 10.921 1.00 94.94 105 ILE A O 1
ATOM 895 N N . GLU A 1 106 ? -3.728 9.067 9.149 1.00 95.44 106 GLU A N 1
ATOM 896 C CA . GLU A 1 106 ? -4.796 10.053 9.219 1.00 95.44 106 GLU A CA 1
ATOM 897 C C . GLU A 1 106 ? -5.814 9.786 8.100 1.00 95.44 106 GLU A C 1
ATOM 899 O O . GLU A 1 106 ? -5.450 9.665 6.926 1.00 95.44 106 GLU A O 1
ATOM 904 N N . ILE A 1 107 ? -7.102 9.718 8.451 1.00 93.81 107 ILE A N 1
ATOM 905 C CA . ILE A 1 107 ? -8.194 9.631 7.475 1.00 93.81 107 ILE A CA 1
ATOM 906 C C . ILE A 1 107 ? -8.591 11.050 7.065 1.00 93.81 107 ILE A C 1
ATOM 908 O O . ILE A 1 107 ? -9.242 11.763 7.826 1.00 93.81 107 ILE A O 1
ATOM 912 N N . LYS A 1 108 ? -8.225 11.449 5.844 1.00 94.88 108 LYS A N 1
ATOM 913 C CA . LYS A 1 108 ? -8.583 12.754 5.265 1.00 94.88 108 LYS A CA 1
ATOM 914 C C . LYS A 1 108 ? -10.047 12.804 4.849 1.00 94.88 108 LYS A C 1
ATOM 916 O O . LYS A 1 108 ? -10.739 13.792 5.084 1.00 94.88 108 LYS A O 1
ATOM 921 N N . HIS A 1 109 ? -10.517 11.721 4.233 1.00 90.44 109 HIS A N 1
ATOM 922 C CA . HIS A 1 109 ? -11.883 11.590 3.742 1.00 90.44 109 HIS A CA 1
ATOM 923 C C . HIS A 1 109 ? -12.404 10.191 4.046 1.00 90.44 109 HIS A C 1
ATOM 925 O O . HIS A 1 109 ? -11.874 9.200 3.555 1.00 90.44 109 HIS A O 1
ATOM 931 N N . LEU A 1 110 ? -13.466 10.093 4.846 1.00 84.81 110 LEU A N 1
ATOM 932 C CA . LEU A 1 110 ? -14.084 8.802 5.111 1.00 84.81 110 LEU A CA 1
ATOM 933 C C . LEU A 1 110 ? -15.033 8.446 3.965 1.00 84.81 110 LEU A C 1
ATOM 935 O O . LEU A 1 110 ? -16.069 9.082 3.779 1.00 84.81 110 LEU A O 1
ATOM 939 N N . ASN A 1 111 ? -14.690 7.403 3.218 1.00 92.31 111 ASN A N 1
ATOM 940 C CA . ASN A 1 111 ? -15.576 6.782 2.246 1.00 92.31 111 ASN A CA 1
ATOM 941 C C . ASN A 1 111 ? -15.690 5.280 2.541 1.00 92.31 111 ASN A C 1
ATOM 943 O O . ASN A 1 111 ? -14.844 4.693 3.221 1.00 92.31 111 ASN A O 1
ATOM 947 N N . ARG A 1 112 ? -16.750 4.660 2.016 1.00 93.00 112 ARG A N 1
ATOM 948 C CA . ARG A 1 112 ? -17.047 3.252 2.284 1.00 93.00 112 ARG A CA 1
ATOM 949 C C . ARG A 1 112 ? -15.921 2.320 1.841 1.00 93.00 112 ARG A C 1
ATOM 951 O O . ARG A 1 112 ? -15.601 1.395 2.569 1.00 93.00 112 ARG A O 1
ATOM 958 N N . ARG A 1 113 ? -15.278 2.595 0.707 1.00 92.94 113 ARG A N 1
ATOM 959 C CA . ARG A 1 113 ? -14.223 1.732 0.174 1.00 92.94 113 ARG A CA 1
ATOM 960 C C . ARG A 1 113 ? -12.952 1.765 1.022 1.00 92.94 113 ARG A C 1
ATOM 962 O O . ARG A 1 113 ? -12.341 0.726 1.229 1.00 92.94 113 ARG A O 1
ATOM 969 N N . THR A 1 114 ? -12.592 2.930 1.560 1.00 92.25 114 THR A N 1
ATOM 970 C CA . THR A 1 114 ? -11.501 3.065 2.534 1.00 92.25 114 THR A CA 1
ATOM 971 C C . THR A 1 114 ? -11.807 2.309 3.822 1.00 92.25 114 THR A C 1
ATOM 973 O O . THR A 1 114 ? -10.918 1.648 4.345 1.00 92.25 114 THR A O 1
ATOM 976 N N . LEU A 1 115 ? -13.050 2.359 4.314 1.00 91.25 115 LEU A N 1
ATOM 977 C CA . LEU A 1 115 ? -13.457 1.573 5.482 1.00 91.25 115 LEU A CA 1
ATOM 978 C C . LEU A 1 115 ? -13.357 0.066 5.203 1.00 91.25 115 LEU A C 1
ATOM 980 O O . LEU A 1 115 ? -12.719 -0.647 5.972 1.00 91.25 115 LEU A O 1
ATOM 984 N N . ASP A 1 116 ? -13.951 -0.391 4.098 1.00 92.94 116 ASP A N 1
ATOM 985 C CA . ASP A 1 116 ? -13.960 -1.801 3.700 1.00 92.94 116 ASP A CA 1
ATOM 986 C C . ASP A 1 116 ? -12.525 -2.332 3.554 1.00 92.94 116 ASP A C 1
ATOM 988 O O . ASP A 1 116 ? -12.222 -3.407 4.055 1.00 92.94 116 ASP A O 1
ATOM 992 N N . PHE A 1 117 ? -11.612 -1.543 2.974 1.00 92.88 117 PHE A N 1
ATOM 993 C CA . PHE A 1 117 ? -10.190 -1.888 2.884 1.00 92.88 117 PHE A CA 1
ATOM 994 C C . PHE A 1 117 ? -9.559 -2.166 4.257 1.00 92.88 117 PHE A C 1
ATOM 996 O O . PHE A 1 117 ? -8.938 -3.211 4.444 1.00 92.88 117 PHE A O 1
ATOM 1003 N N . PHE A 1 118 ? -9.729 -1.264 5.230 1.00 90.69 118 PHE A N 1
ATOM 1004 C CA . PHE A 1 118 ? -9.158 -1.469 6.565 1.00 90.69 118 PHE A CA 1
ATOM 1005 C C . PHE A 1 118 ? -9.767 -2.688 7.264 1.00 90.69 118 PHE A C 1
ATOM 1007 O O . PHE A 1 118 ? -9.021 -3.490 7.826 1.00 90.69 118 PHE A O 1
ATOM 1014 N N . VAL A 1 119 ? -11.087 -2.873 7.168 1.00 89.88 119 VAL A N 1
ATOM 1015 C CA . VAL A 1 119 ? -11.780 -4.036 7.746 1.00 89.88 119 VAL A CA 1
ATOM 1016 C C . VAL A 1 119 ? -11.278 -5.340 7.126 1.00 89.88 119 VAL A C 1
ATOM 1018 O O . VAL A 1 119 ? -10.899 -6.247 7.862 1.00 89.88 119 VAL A O 1
ATOM 1021 N N . GLU A 1 120 ? -11.209 -5.424 5.794 1.00 90.00 120 GLU A N 1
ATOM 1022 C CA . GLU A 1 120 ? -10.721 -6.612 5.084 1.00 90.00 120 GLU A CA 1
ATOM 1023 C C . GLU A 1 120 ? -9.292 -6.963 5.528 1.00 90.00 120 GLU A C 1
ATOM 1025 O O . GLU A 1 120 ? -9.008 -8.113 5.868 1.00 90.00 120 GLU A O 1
ATOM 1030 N N . THR A 1 121 ? -8.392 -5.975 5.601 1.00 86.94 121 THR A N 1
ATOM 1031 C CA . THR A 1 121 ? -7.00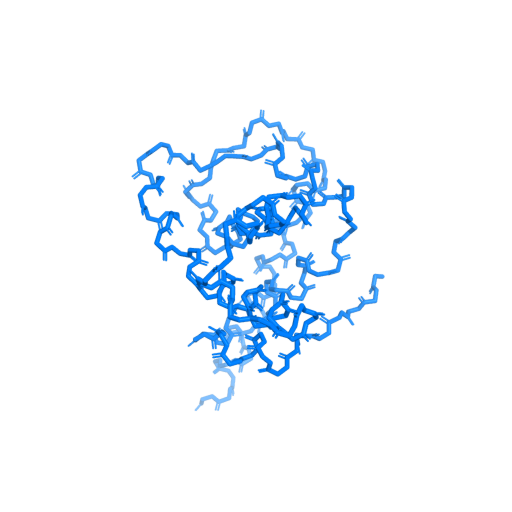5 -6.219 6.034 1.00 86.94 121 THR A CA 1
ATOM 1032 C C . THR A 1 121 ? -6.898 -6.665 7.497 1.00 86.94 121 THR A C 1
ATOM 1034 O O . THR A 1 121 ? -6.117 -7.568 7.801 1.00 86.94 121 THR A O 1
ATOM 1037 N N . GLU A 1 122 ? -7.704 -6.103 8.403 1.00 86.12 122 GLU A N 1
ATOM 1038 C CA . GLU A 1 122 ? -7.725 -6.492 9.818 1.00 86.12 122 GLU A CA 1
ATOM 1039 C C . GLU A 1 122 ? -8.267 -7.918 10.009 1.00 86.12 122 GLU A C 1
ATOM 1041 O O . GLU A 1 122 ? -7.694 -8.717 10.759 1.00 86.12 122 GLU A O 1
ATOM 1046 N N . GLU A 1 123 ? -9.343 -8.271 9.300 1.00 84.56 123 GLU A N 1
ATOM 1047 C CA . GLU A 1 123 ? -9.936 -9.608 9.354 1.00 84.56 123 GLU A CA 1
ATOM 1048 C C . GLU A 1 123 ? -8.952 -10.688 8.898 1.00 84.56 123 GLU A C 1
ATOM 1050 O O . GLU A 1 123 ? -8.820 -11.717 9.571 1.00 84.56 123 GLU A O 1
ATOM 1055 N N . PHE A 1 124 ? -8.209 -10.444 7.814 1.00 80.44 124 PHE A N 1
ATOM 1056 C CA . PHE A 1 124 ? -7.195 -11.384 7.334 1.00 80.44 124 PHE A CA 1
ATOM 1057 C C . PHE A 1 124 ? -6.081 -11.615 8.353 1.00 80.44 124 PHE A C 1
ATOM 1059 O O . PHE A 1 124 ? -5.770 -12.768 8.665 1.00 80.44 124 PHE A O 1
ATOM 1066 N N . LEU A 1 125 ? -5.532 -10.543 8.930 1.00 77.56 125 LEU A N 1
ATOM 1067 C CA . LEU A 1 125 ? -4.498 -10.648 9.963 1.00 77.56 125 LEU A CA 1
ATOM 1068 C C . LEU A 1 125 ? -5.013 -11.397 11.200 1.00 77.56 125 LEU A C 1
ATOM 1070 O O . LEU A 1 125 ? -4.282 -12.172 11.824 1.00 77.56 125 LEU A O 1
ATOM 1074 N N . ARG A 1 126 ? -6.288 -11.214 11.563 1.00 81.19 126 ARG A N 1
ATOM 1075 C CA . ARG A 1 126 ? -6.908 -11.951 12.671 1.00 81.19 126 ARG A CA 1
ATOM 1076 C C . ARG A 1 126 ? -7.024 -13.446 12.370 1.00 81.19 126 ARG A C 1
ATOM 1078 O O . ARG A 1 126 ? -6.727 -14.260 13.245 1.00 81.19 126 ARG A O 1
ATOM 1085 N N . ILE A 1 127 ? -7.460 -13.809 11.163 1.00 76.19 127 ILE A N 1
ATOM 1086 C CA . ILE A 1 127 ? -7.616 -15.209 10.736 1.00 76.19 127 ILE A CA 1
ATOM 1087 C C . ILE A 1 127 ? -6.258 -15.915 10.684 1.00 76.19 127 ILE A C 1
A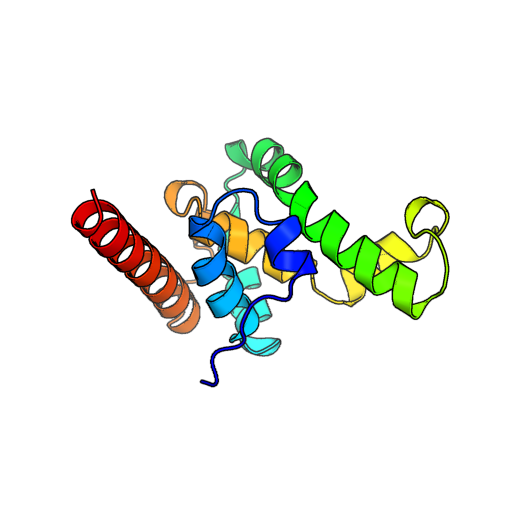TOM 1089 O O . ILE A 1 127 ? -6.132 -17.021 11.206 1.00 76.19 127 ILE A O 1
ATOM 1093 N N . GLU A 1 128 ? -5.230 -15.280 10.123 1.00 72.38 128 GLU A N 1
ATOM 1094 C CA . GLU A 1 128 ? -3.884 -15.858 10.070 1.00 72.38 128 GLU A CA 1
ATOM 1095 C C . GLU A 1 128 ? -3.335 -16.135 11.476 1.00 72.38 128 GLU A C 1
ATOM 1097 O O . GLU A 1 128 ? -2.873 -17.242 11.753 1.00 72.38 128 GLU A O 1
ATOM 1102 N N . ASN A 1 129 ? -3.458 -15.176 12.400 1.00 74.19 129 ASN A N 1
ATOM 1103 C CA . ASN A 1 129 ? -3.035 -15.366 13.791 1.00 74.19 129 ASN A CA 1
ATOM 1104 C C . ASN A 1 129 ? -3.771 -16.535 14.472 1.00 74.19 129 ASN A C 1
ATOM 1106 O O . ASN A 1 129 ? -3.172 -17.282 15.253 1.00 74.19 129 ASN A O 1
ATOM 1110 N N . LEU A 1 130 ? -5.057 -16.732 14.167 1.00 75.38 130 LEU A N 1
ATOM 1111 C CA . LEU A 1 130 ? -5.828 -17.877 14.655 1.00 75.38 130 LEU A CA 1
ATOM 1112 C C . LEU A 1 130 ? -5.275 -19.203 14.102 1.00 75.38 130 LEU A C 1
ATOM 1114 O O . LEU A 1 130 ? -5.071 -20.153 14.856 1.00 75.38 130 LEU A O 1
ATOM 1118 N N . ILE A 1 131 ? -4.984 -19.268 12.801 1.00 73.25 131 ILE A N 1
ATOM 1119 C CA . ILE A 1 131 ? -4.425 -20.467 12.156 1.00 73.25 131 ILE A CA 1
ATOM 1120 C C . ILE A 1 131 ? -3.039 -20.787 12.733 1.00 73.25 131 ILE A C 1
ATOM 1122 O O . ILE A 1 131 ? -2.797 -21.909 13.175 1.00 73.25 131 ILE A O 1
ATOM 1126 N N . LEU A 1 132 ? -2.150 -19.793 12.809 1.00 73.56 132 LEU A N 1
ATOM 1127 C CA . LEU A 1 132 ? -0.790 -19.958 13.330 1.00 73.56 132 LEU A CA 1
ATOM 1128 C C . LEU A 1 132 ? -0.758 -20.349 14.814 1.00 73.56 132 LEU A C 1
ATOM 1130 O O . LEU A 1 132 ? 0.155 -21.056 15.238 1.00 73.56 132 LEU A O 1
ATOM 1134 N N . SER A 1 133 ? -1.737 -19.908 15.609 1.00 77.19 133 SER A N 1
ATOM 1135 C CA . SER A 1 133 ? -1.866 -20.316 17.017 1.00 77.19 133 SER A CA 1
ATOM 1136 C C . SER A 1 133 ? -2.463 -21.712 17.197 1.00 77.19 133 SER A C 1
ATOM 1138 O O . SER A 1 133 ? -2.231 -22.323 18.234 1.00 77.19 133 SER A O 1
ATOM 1140 N N . THR A 1 134 ? -3.173 -22.234 16.194 1.00 73.69 134 THR A N 1
ATOM 1141 C CA . THR A 1 134 ? -3.767 -23.583 16.215 1.00 73.69 134 THR A CA 1
ATOM 1142 C C . THR A 1 134 ? -2.773 -24.670 15.782 1.00 73.69 134 THR A C 1
ATOM 1144 O O . THR A 1 134 ? -2.945 -25.835 16.123 1.00 73.69 134 THR A O 1
ATOM 1147 N N . ILE A 1 135 ? -1.734 -24.304 15.023 1.00 74.06 135 ILE A N 1
ATOM 1148 C CA . ILE A 1 135 ? -0.717 -25.232 14.488 1.00 74.06 135 ILE A CA 1
ATOM 1149 C C . ILE A 1 135 ? 0.492 -25.391 15.447 1.00 74.06 135 ILE A C 1
ATOM 1151 O O . ILE A 1 135 ? 1.382 -26.201 15.191 1.00 74.06 135 ILE A O 1
ATOM 1155 N N . LYS A 1 136 ? 0.526 -24.655 16.567 1.00 49.53 136 LYS A N 1
ATOM 1156 C CA . LYS A 1 136 ? 1.522 -24.810 17.645 1.00 49.53 136 LYS A CA 1
ATOM 1157 C C . LYS A 1 136 ? 1.063 -25.799 18.709 1.00 49.53 136 LYS A C 1
ATOM 1159 O O . LYS A 1 136 ? 1.949 -26.512 19.229 1.00 49.53 136 LYS A O 1
#

Sequence (136 aa):
MDWQEPTEEEKRAIRDSRDIPIIAVIKGLSCEDRKLIYDSIAVKSEYETDFMKTQEPWIEDFKTYWGENHHQDPSDSPEFGNDFVNSREYERFRLYYAAKHPDRIEIKHLNRRTLDFFVETEEFLRIENLILSTIK

Secondary structure (DSSP, 8-state):
----PPPHHHHHH-SSTTHHHHHHHHHHS-HHHHHHHHHHEEE-GGGHHHHHHTTHHHHHHHHHHHHHHHTS-GGG-TTHHHHHHHTTHHHHHHHHHHHH-GGGEEESS--HHHHHHHHHHHHHHHHHHHHHHH--